Protein AF-W1XX62-F1 (afdb_monomer_lite)

Foldseek 3Di:
DLVVCLVPDDDDDADEDEDELQVDDPVVVVVCVVSPHDYYDYDDVDLDQVVCVVVVHPDHNVSVVVD

pLDDT: mean 94.54, std 3.2, range [83.69, 98.25]

Secondary structure (DSSP, 8-state):
-HHHHHHH----S--EEEE-GGG--HHHHHHHHHTT--EEEE----S-HHHHHHTT----HHHHHH-

Radius of gyration: 14.48 Å; chains: 1; bounding box: 32×20×38 Å

InterPro domains:
  IPR007197 Radical SAM [PF04055] (14-67)
  IPR034505 Anaerobic coproporphyrinogen-III oxidase [PTHR13932] (1-66)
  IPR058240 Radical SAM superfamily [SSF102114] (1-67)

Organism: NCBI:txid408170

Structure (mmCIF, N/CA/C/O backbone):
data_AF-W1XX62-F1
#
_entry.id   AF-W1XX62-F1
#
loop_
_atom_site.group_PDB
_atom_site.id
_atom_site.type_symbol
_atom_site.label_atom_id
_atom_site.label_alt_id
_atom_site.label_comp_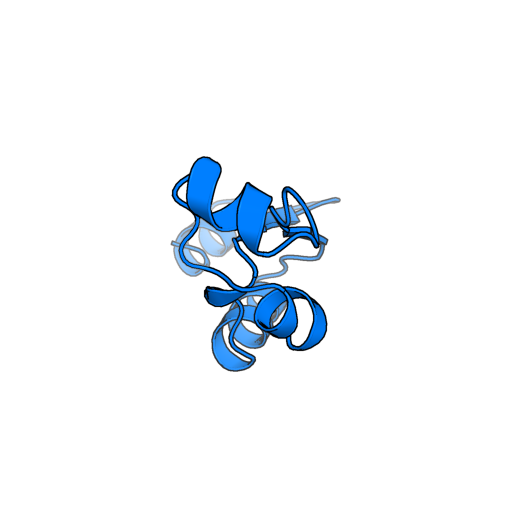id
_atom_site.label_asym_id
_atom_site.label_entity_id
_atom_site.label_seq_id
_atom_site.pdbx_PDB_ins_code
_atom_site.Cartn_x
_atom_site.Cartn_y
_atom_site.Cartn_z
_atom_site.occupancy
_atom_site.B_iso_or_equiv
_atom_site.auth_seq_id
_atom_site.auth_comp_id
_atom_site.auth_asym_id
_atom_site.auth_atom_id
_atom_site.pdbx_PDB_model_num
ATOM 1 N N . LEU A 1 1 ? 2.081 -5.646 13.941 1.00 94.69 1 LEU A N 1
ATOM 2 C CA . LEU A 1 1 ? 1.790 -4.204 13.787 1.00 94.69 1 LEU A CA 1
ATOM 3 C C . LEU A 1 1 ? 0.303 -3.936 13.541 1.00 94.69 1 LEU A C 1
ATOM 5 O O . LEU A 1 1 ? -0.342 -3.473 14.467 1.00 94.69 1 LEU A O 1
ATOM 9 N N . LEU A 1 2 ? -0.262 -4.288 12.376 1.00 96.25 2 LEU A N 1
ATOM 10 C CA . LEU A 1 2 ? -1.663 -3.977 12.010 1.00 96.25 2 LEU A CA 1
ATOM 11 C C . LEU A 1 2 ? -2.704 -4.417 13.053 1.00 96.25 2 LEU A C 1
ATOM 13 O O . LEU A 1 2 ? -3.577 -3.642 13.425 1.00 96.25 2 LEU A O 1
ATOM 17 N N . ARG A 1 3 ? -2.555 -5.628 13.607 1.00 97.25 3 ARG A N 1
ATOM 18 C CA . ARG A 1 3 ? -3.397 -6.103 14.716 1.00 97.25 3 ARG A CA 1
ATOM 19 C C . ARG A 1 3 ? -3.374 -5.168 15.925 1.00 97.25 3 ARG A C 1
ATOM 21 O O . ARG A 1 3 ? -4.428 -4.873 16.467 1.00 97.25 3 ARG A O 1
ATOM 28 N N . ALA A 1 4 ? -2.193 -4.714 16.340 1.00 98.06 4 ALA A N 1
ATOM 29 C CA . ALA A 1 4 ? -2.058 -3.828 17.492 1.00 98.06 4 ALA A CA 1
ATOM 30 C C . ALA A 1 4 ? -2.699 -2.461 17.217 1.00 98.06 4 ALA A C 1
ATOM 32 O O . ALA A 1 4 ? -3.385 -1.932 18.085 1.00 98.06 4 ALA A O 1
ATOM 33 N N . ILE A 1 5 ? -2.543 -1.934 15.995 1.00 97.00 5 ILE A N 1
ATOM 34 C CA . ILE A 1 5 ? -3.198 -0.694 15.559 1.00 97.00 5 ILE A CA 1
ATOM 35 C C . ILE A 1 5 ? -4.724 -0.832 15.676 1.00 97.00 5 ILE A C 1
ATOM 37 O O . ILE A 1 5 ? -5.332 -0.045 16.394 1.00 97.00 5 ILE A O 1
ATOM 41 N N . ASN A 1 6 ? -5.324 -1.873 15.086 1.00 94.50 6 ASN A N 1
ATOM 42 C CA . ASN A 1 6 ? -6.781 -2.085 15.131 1.00 94.50 6 ASN A CA 1
ATOM 43 C C . ASN A 1 6 ? -7.328 -2.401 16.531 1.00 94.50 6 ASN A C 1
ATOM 45 O O . ASN A 1 6 ? -8.512 -2.205 16.780 1.00 94.50 6 ASN A O 1
ATOM 49 N N . GLN A 1 7 ? -6.497 -2.915 17.440 1.00 96.88 7 GLN A N 1
ATOM 50 C CA . GLN A 1 7 ? -6.888 -3.151 18.834 1.00 96.88 7 GLN A CA 1
ATOM 51 C C . GLN A 1 7 ? -6.779 -1.894 19.709 1.00 96.88 7 GLN A C 1
ATOM 53 O O . GLN A 1 7 ? -7.410 -1.844 20.760 1.00 96.88 7 GLN A O 1
ATOM 58 N N . THR A 1 8 ? -5.978 -0.906 19.299 1.00 98.25 8 THR A N 1
ATOM 59 C CA . THR A 1 8 ? -5.680 0.293 20.102 1.00 98.25 8 THR A CA 1
ATOM 60 C C . THR A 1 8 ? -6.451 1.515 19.614 1.00 98.25 8 THR A C 1
ATOM 62 O O . THR A 1 8 ? -6.882 2.338 20.417 1.00 98.25 8 THR A O 1
ATOM 65 N N . PHE A 1 9 ? -6.635 1.641 18.301 1.00 96.94 9 PHE A N 1
ATOM 66 C CA . PHE A 1 9 ? -7.223 2.811 17.667 1.00 96.94 9 PHE A CA 1
ATOM 67 C C . PHE A 1 9 ? -8.463 2.428 16.868 1.00 96.94 9 PHE A C 1
ATOM 69 O O . PHE A 1 9 ? -8.490 1.415 16.173 1.00 96.94 9 PHE A O 1
ATOM 76 N N . THR A 1 10 ? -9.477 3.289 16.921 1.00 96.44 10 THR A N 1
ATOM 77 C CA . THR A 1 10 ? -10.560 3.271 15.935 1.00 96.44 10 THR A CA 1
ATOM 78 C C . THR A 1 10 ? -10.128 4.127 14.755 1.00 96.44 10 THR A C 1
ATOM 80 O O . THR A 1 10 ? -9.970 5.339 14.893 1.00 96.44 10 THR A O 1
ATOM 83 N N . ILE A 1 11 ? -9.911 3.499 13.604 1.00 94.81 11 ILE A N 1
ATOM 84 C CA . ILE A 1 11 ? -9.560 4.203 12.371 1.00 94.81 11 ILE A CA 1
ATOM 85 C C . ILE A 1 11 ? -10.844 4.618 11.652 1.00 94.81 11 ILE A C 1
ATOM 87 O O . ILE A 1 11 ? -11.755 3.812 11.473 1.00 94.81 11 ILE A O 1
ATOM 91 N N . SER A 1 12 ? -10.903 5.877 11.221 1.00 95.69 12 SER A N 1
ATOM 92 C CA . SER A 1 12 ? -11.970 6.404 10.368 1.00 95.69 12 SER A CA 1
ATOM 93 C C . SER A 1 12 ? -11.352 7.181 9.206 1.00 95.69 12 SER A C 1
ATOM 95 O O . SER A 1 12 ? -10.354 7.873 9.396 1.00 95.69 12 SER A O 1
ATOM 97 N N . GLY A 1 13 ? -11.923 7.055 8.007 1.00 95.88 13 GLY A N 1
ATOM 98 C CA . GLY A 1 13 ? -11.398 7.701 6.801 1.00 95.88 13 GLY A CA 1
ATOM 99 C C . GLY A 1 13 ? -10.300 6.900 6.092 1.00 95.88 13 GLY A C 1
ATOM 100 O O . GLY A 1 13 ? -10.374 5.672 5.995 1.00 95.88 13 GLY A O 1
ATOM 101 N N . GLU A 1 14 ? -9.317 7.606 5.528 1.00 97.81 14 GLU A N 1
ATOM 102 C CA . GLU A 1 14 ? -8.213 6.995 4.779 1.00 97.81 14 GLU A CA 1
ATOM 103 C C . GLU A 1 14 ? -7.238 6.280 5.722 1.00 97.81 14 GLU A C 1
ATOM 105 O O . GLU A 1 14 ? -6.726 6.869 6.674 1.00 97.81 14 GLU A O 1
ATOM 110 N N . PHE A 1 15 ? -6.936 5.021 5.406 1.00 97.75 15 PHE A N 1
ATOM 111 C CA . PHE A 1 15 ? -5.838 4.275 6.004 1.00 97.75 15 PHE A CA 1
ATOM 112 C C . PHE A 1 15 ? -4.952 3.750 4.885 1.00 97.75 15 PHE A C 1
ATOM 114 O O . PHE A 1 15 ? -5.355 2.863 4.126 1.00 97.75 15 PHE A O 1
ATOM 121 N N . SER A 1 16 ? -3.766 4.342 4.761 1.00 97.88 16 SER A N 1
ATOM 122 C CA . SER A 1 16 ? -2.866 4.103 3.642 1.00 97.88 16 SER A CA 1
ATOM 123 C C . SER A 1 16 ? -1.618 3.308 4.021 1.00 97.88 16 SER A C 1
ATOM 125 O O . SER A 1 16 ? -1.182 3.290 5.173 1.00 97.88 16 SER A O 1
ATOM 127 N N . PHE A 1 17 ? -1.058 2.623 3.025 1.00 97.75 17 PHE A N 1
ATOM 128 C CA . PHE A 1 17 ? 0.210 1.903 3.115 1.00 97.75 17 PHE A CA 1
ATOM 129 C C . PHE A 1 17 ? 1.091 2.258 1.912 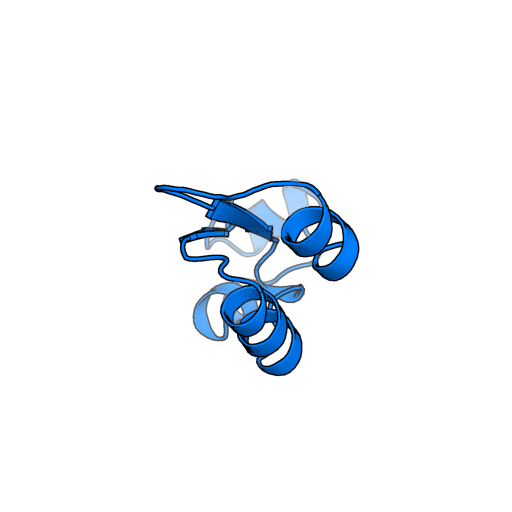1.00 97.75 17 PHE A C 1
ATOM 131 O O . PHE A 1 17 ? 0.596 2.335 0.786 1.00 97.75 17 PHE A O 1
ATOM 138 N N . GLU A 1 18 ? 2.384 2.485 2.141 1.00 97.19 18 GLU A N 1
ATOM 139 C CA . GLU A 1 18 ? 3.354 2.751 1.074 1.00 97.19 18 GLU A CA 1
ATOM 140 C C . GLU A 1 18 ? 4.118 1.477 0.717 1.00 97.19 18 GLU A C 1
ATOM 142 O O . GLU A 1 18 ? 4.515 0.727 1.610 1.00 97.19 18 GLU A O 1
ATOM 147 N N . ALA A 1 19 ? 4.320 1.234 -0.577 1.00 94.81 19 ALA A N 1
ATOM 148 C CA . ALA A 1 19 ? 5.063 0.074 -1.060 1.00 94.81 19 ALA A CA 1
ATOM 149 C C . ALA A 1 19 ? 5.787 0.368 -2.378 1.00 94.81 19 ALA A C 1
ATOM 151 O O . ALA A 1 19 ? 5.363 1.220 -3.169 1.00 94.81 19 ALA A O 1
ATOM 152 N N . ASN A 1 20 ? 6.863 -0.372 -2.635 1.00 93.56 20 ASN A N 1
ATOM 153 C CA . ASN A 1 20 ? 7.410 -0.503 -3.984 1.00 93.56 20 ASN A CA 1
ATOM 154 C C . ASN A 1 20 ? 6.643 -1.597 -4.761 1.00 93.56 20 ASN A C 1
ATOM 156 O O . ASN A 1 20 ? 6.028 -2.463 -4.133 1.00 93.56 20 ASN A O 1
ATOM 160 N N . PRO A 1 21 ? 6.655 -1.574 -6.106 1.00 92.12 21 PRO A N 1
ATOM 161 C CA . PR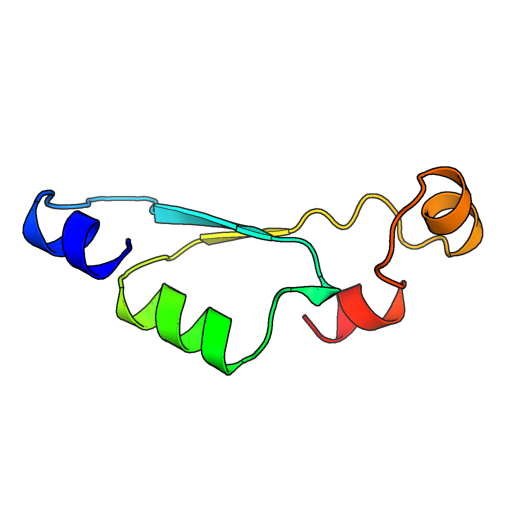O A 1 21 ? 5.932 -2.564 -6.909 1.00 92.12 21 PRO A CA 1
ATOM 162 C C . PRO A 1 21 ? 6.315 -4.021 -6.597 1.00 92.12 21 PRO A C 1
ATOM 164 O O . PRO A 1 21 ? 5.446 -4.861 -6.388 1.00 92.12 21 PRO A O 1
ATOM 167 N N . ASP A 1 22 ? 7.611 -4.299 -6.437 1.00 89.62 22 ASP A N 1
ATOM 168 C CA . ASP A 1 22 ? 8.165 -5.627 -6.133 1.00 89.62 22 ASP A CA 1
ATOM 169 C C . ASP A 1 22 ? 7.821 -6.144 -4.719 1.00 89.62 22 ASP A C 1
ATOM 171 O O . ASP A 1 22 ? 8.059 -7.307 -4.389 1.00 89.62 22 ASP A O 1
ATOM 175 N N . GLU A 1 23 ? 7.231 -5.305 -3.866 1.00 90.88 23 GLU A N 1
ATOM 176 C CA . GLU A 1 23 ? 6.844 -5.663 -2.502 1.00 90.88 23 GLU A CA 1
ATOM 177 C C . GLU A 1 23 ? 5.373 -6.092 -2.379 1.00 90.88 23 GLU A C 1
ATOM 179 O O . GLU A 1 23 ? 4.989 -6.621 -1.324 1.00 90.88 23 GLU A O 1
ATOM 184 N N . LEU A 1 24 ? 4.542 -5.846 -3.396 1.00 92.38 24 LEU A N 1
ATOM 185 C CA . LEU A 1 24 ? 3.095 -6.069 -3.366 1.00 92.38 24 LEU A CA 1
ATOM 186 C C . LEU A 1 24 ? 2.731 -7.475 -3.854 1.00 92.38 24 LEU A C 1
ATOM 188 O O . LEU A 1 24 ? 2.324 -7.681 -4.988 1.00 92.38 24 LEU A O 1
ATOM 192 N N . THR A 1 25 ? 2.814 -8.465 -2.962 1.00 93.75 25 THR A N 1
ATOM 193 C CA . THR A 1 25 ? 2.216 -9.784 -3.234 1.00 93.75 25 THR A CA 1
ATOM 194 C C . THR A 1 25 ? 0.721 -9.785 -2.919 1.00 93.75 25 THR A C 1
ATOM 196 O O . THR A 1 25 ? 0.255 -9.037 -2.049 1.00 93.75 25 THR A O 1
ATOM 199 N N . TYR A 1 26 ? -0.033 -10.683 -3.561 1.00 94.56 26 TYR A N 1
ATOM 200 C CA . TYR A 1 26 ? -1.464 -10.859 -3.300 1.00 94.56 26 TYR A CA 1
ATOM 201 C C . TYR A 1 26 ? -1.757 -11.086 -1.808 1.00 94.56 26 TYR A C 1
ATOM 203 O O . TYR A 1 26 ? -2.667 -10.475 -1.248 1.00 94.56 26 TYR A O 1
ATOM 211 N N . GLU A 1 27 ? -0.955 -11.910 -1.128 1.00 96.62 27 GLU A N 1
ATOM 212 C CA . GLU A 1 27 ? -1.110 -12.205 0.299 1.00 96.62 27 GLU A CA 1
ATOM 213 C C . GLU A 1 27 ? -0.896 -10.957 1.156 1.00 96.62 27 GLU A C 1
ATOM 215 O O . GLU A 1 27 ? -1.638 -10.736 2.116 1.00 96.62 27 GLU A O 1
ATOM 220 N N . LYS A 1 28 ? 0.088 -10.115 0.808 1.00 95.62 28 LYS A N 1
ATOM 221 C CA . LYS A 1 28 ? 0.339 -8.862 1.525 1.00 95.62 28 LYS A CA 1
ATOM 222 C C . LYS A 1 28 ? -0.822 -7.889 1.331 1.00 95.62 28 LYS A C 1
ATOM 224 O O . LYS A 1 28 ? -1.303 -7.331 2.315 1.00 95.62 28 LYS A O 1
ATOM 229 N N . VAL A 1 29 ? -1.317 -7.722 0.104 1.00 96.31 29 VAL A N 1
ATOM 230 C CA . VAL A 1 29 ? -2.466 -6.846 -0.189 1.00 96.31 29 VAL A CA 1
ATOM 231 C C . VAL A 1 29 ? -3.732 -7.343 0.513 1.00 96.31 29 VAL A C 1
ATOM 233 O O . VAL A 1 29 ? -4.438 -6.554 1.145 1.00 96.31 29 VAL A O 1
ATOM 236 N N . ALA A 1 30 ? -3.998 -8.651 0.478 1.00 97.81 30 ALA A N 1
ATOM 237 C CA . ALA A 1 30 ? -5.130 -9.260 1.169 1.00 97.81 30 ALA A CA 1
ATOM 238 C C . ALA A 1 30 ? -5.054 -9.039 2.688 1.00 97.81 30 ALA A C 1
ATOM 240 O O . ALA A 1 30 ? -6.053 -8.666 3.304 1.00 97.81 30 ALA A O 1
ATOM 241 N N . LEU A 1 31 ? -3.865 -9.193 3.281 1.00 97.69 31 LEU A N 1
ATOM 242 C CA . LEU A 1 31 ? -3.628 -8.918 4.696 1.00 97.69 31 LEU A CA 1
ATOM 243 C C . LEU A 1 31 ? -3.875 -7.440 5.028 1.00 97.69 31 LEU A C 1
ATOM 245 O O . LEU A 1 31 ? -4.602 -7.140 5.971 1.00 97.69 31 LEU A O 1
ATOM 249 N N . LEU A 1 32 ? -3.308 -6.508 4.257 1.00 97.75 32 LEU A N 1
ATOM 250 C CA . LEU A 1 32 ? -3.508 -5.067 4.457 1.00 97.75 32 LEU A CA 1
ATOM 251 C C . LEU A 1 32 ? -5.001 -4.711 4.418 1.00 97.75 32 LEU A C 1
ATOM 253 O O . LEU A 1 32 ? -5.509 -4.056 5.333 1.00 97.75 32 LEU A O 1
ATOM 257 N N . LYS A 1 33 ? -5.719 -5.224 3.414 1.00 97.69 33 LYS A N 1
ATOM 258 C CA . LYS A 1 33 ? -7.164 -5.035 3.260 1.00 97.69 33 LYS A CA 1
ATOM 2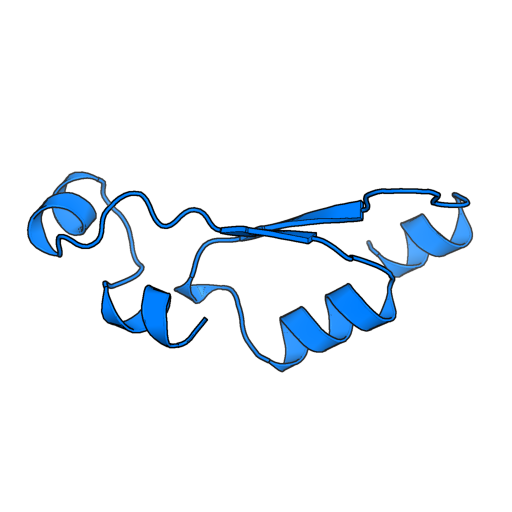59 C C . LYS A 1 33 ? -7.958 -5.632 4.421 1.00 97.69 33 LYS A C 1
ATOM 261 O O . LYS A 1 33 ? -8.881 -4.990 4.913 1.00 97.69 33 LYS A O 1
ATOM 266 N N . GLN A 1 34 ? -7.589 -6.823 4.899 1.00 97.81 34 GLN A N 1
ATOM 267 C CA . GLN A 1 34 ? -8.220 -7.457 6.063 1.00 97.81 34 GLN A CA 1
ATOM 268 C C . GLN A 1 34 ? -8.121 -6.579 7.320 1.00 97.81 34 GLN A C 1
ATOM 270 O O . GLN A 1 34 ? -9.037 -6.578 8.141 1.00 97.81 34 GLN A O 1
ATOM 275 N N . TYR A 1 35 ? -7.037 -5.816 7.467 1.00 97.50 35 TYR A N 1
ATOM 276 C CA . TYR A 1 35 ? -6.856 -4.877 8.576 1.00 97.50 35 TYR A CA 1
ATOM 277 C C . TYR A 1 35 ? -7.384 -3.462 8.291 1.00 97.50 35 TYR A C 1
ATOM 279 O O . TYR A 1 35 ? -7.203 -2.580 9.125 1.00 97.50 35 TYR A O 1
ATOM 287 N N . GLY A 1 36 ? -8.086 -3.245 7.178 1.00 96.94 36 GLY A N 1
ATOM 288 C CA . GLY A 1 36 ? -8.790 -1.993 6.894 1.00 96.94 36 GLY A CA 1
ATOM 289 C C . GLY A 1 36 ? -7.983 -0.946 6.127 1.00 96.94 36 GLY A C 1
ATOM 290 O O . GLY A 1 36 ? -8.472 0.170 5.967 1.00 96.94 36 GLY A O 1
ATOM 291 N N . VAL A 1 37 ? -6.788 -1.280 5.625 1.00 98.12 37 VAL A N 1
ATOM 292 C CA . VAL A 1 37 ? -6.080 -0.413 4.668 1.00 98.12 37 VAL A CA 1
ATOM 293 C C . VAL A 1 37 ? -6.927 -0.303 3.401 1.00 98.12 37 VAL A C 1
ATOM 295 O O . VAL A 1 37 ? -7.350 -1.314 2.836 1.00 98.12 37 VAL A O 1
ATOM 298 N N . ASN A 1 38 ? -7.184 0.926 2.962 1.00 97.75 38 ASN A N 1
ATOM 299 C CA . ASN A 1 38 ? -8.078 1.229 1.842 1.00 97.75 38 ASN A CA 1
ATOM 300 C C . ASN A 1 38 ? -7.419 2.067 0.736 1.00 97.75 38 ASN A C 1
ATOM 302 O O . ASN A 1 38 ? -8.048 2.322 -0.290 1.00 97.75 38 ASN A O 1
ATOM 306 N N . ARG A 1 39 ? -6.143 2.432 0.902 1.00 98.19 39 ARG A N 1
ATOM 307 C CA . ARG A 1 39 ? -5.334 3.083 -0.128 1.00 98.19 39 ARG A CA 1
ATOM 308 C C . ARG A 1 39 ? -3.901 2.561 -0.099 1.00 98.19 39 ARG A C 1
ATOM 310 O O . ARG A 1 39 ? -3.310 2.408 0.964 1.00 98.19 39 ARG A O 1
ATOM 317 N N . ILE A 1 40 ? -3.326 2.333 -1.272 1.00 97.25 40 ILE A N 1
ATOM 318 C CA . ILE A 1 40 ? -1.900 2.035 -1.423 1.00 97.25 40 ILE A CA 1
ATOM 319 C C . ILE A 1 40 ? -1.256 3.188 -2.192 1.00 97.25 40 ILE A C 1
ATOM 321 O O . ILE A 1 40 ? -1.801 3.654 -3.192 1.00 97.25 40 ILE A O 1
ATOM 325 N N . SER A 1 41 ? -0.115 3.666 -1.703 1.00 97.38 41 SER A N 1
ATOM 326 C CA . SER A 1 41 ? 0.743 4.614 -2.411 1.00 97.38 41 SER A CA 1
ATOM 327 C C . SER A 1 41 ? 1.947 3.850 -2.949 1.00 97.38 41 SER A C 1
ATOM 329 O O . SER A 1 41 ? 2.782 3.385 -2.173 1.00 97.38 41 SER A O 1
ATOM 331 N N . MET A 1 42 ? 2.008 3.672 -4.269 1.00 95.06 42 MET A N 1
ATOM 332 C CA . MET A 1 42 ? 3.040 2.859 -4.908 1.00 95.06 42 MET A CA 1
ATOM 333 C C . MET A 1 42 ? 4.149 3.720 -5.517 1.00 95.06 42 MET A C 1
ATOM 335 O O . MET A 1 42 ? 3.912 4.561 -6.387 1.00 95.06 42 MET A O 1
ATOM 339 N N . GLY A 1 43 ? 5.383 3.482 -5.081 1.00 94.44 43 GLY A N 1
ATOM 340 C CA . GLY A 1 43 ? 6.560 4.244 -5.486 1.00 94.44 43 GLY A CA 1
ATOM 341 C C . GLY A 1 43 ? 7.182 3.794 -6.810 1.00 94.44 43 GLY A C 1
ATOM 342 O O . GLY A 1 43 ? 8.318 3.329 -6.805 1.00 94.44 43 GLY A O 1
ATOM 343 N N . VAL A 1 44 ? 6.507 3.996 -7.947 1.00 94.06 44 VAL A N 1
ATOM 344 C CA . VAL A 1 44 ? 6.996 3.538 -9.272 1.00 94.06 44 VAL A CA 1
ATOM 345 C C . VAL A 1 44 ? 8.255 4.261 -9.772 1.00 94.06 44 VAL A C 1
ATOM 347 O O . VAL A 1 44 ? 9.092 3.658 -10.438 1.00 94.06 44 VAL A O 1
ATOM 350 N N . GLN A 1 45 ? 8.415 5.542 -9.421 1.00 93.81 45 GLN A N 1
ATOM 351 C CA . GLN A 1 45 ? 9.471 6.470 -9.869 1.00 93.81 45 GLN A CA 1
ATOM 352 C C . GLN A 1 45 ? 9.482 6.765 -11.380 1.00 93.81 45 GLN A C 1
ATOM 354 O O . GLN A 1 45 ? 9.342 7.915 -11.791 1.00 93.81 45 GLN A O 1
ATOM 359 N N . THR A 1 46 ? 9.674 5.746 -12.218 1.00 93.50 46 THR A N 1
ATOM 360 C CA . THR A 1 46 ? 9.746 5.846 -13.680 1.00 93.50 46 THR A CA 1
ATOM 361 C C . THR A 1 46 ? 9.506 4.482 -14.324 1.00 93.50 46 THR A C 1
ATOM 363 O O . THR A 1 46 ? 9.818 3.454 -13.739 1.00 93.50 46 THR A O 1
ATOM 366 N N . PHE A 1 47 ? 8.993 4.474 -15.554 1.00 93.12 47 PHE A N 1
ATOM 367 C CA . PHE A 1 47 ? 8.778 3.259 -16.354 1.00 93.12 47 PHE A CA 1
ATOM 368 C C . PHE A 1 47 ? 9.977 2.913 -17.248 1.00 93.12 47 PHE A C 1
ATOM 370 O O . PHE A 1 47 ? 9.908 1.996 -18.063 1.00 93.12 47 PHE A O 1
ATOM 377 N N . LYS A 1 48 ? 11.065 3.680 -17.142 1.00 94.62 48 LYS A N 1
ATOM 378 C CA . LYS A 1 48 ? 12.270 3.53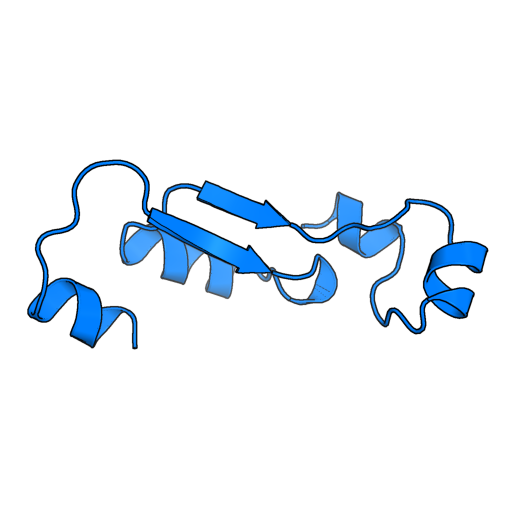7 -17.959 1.00 94.62 48 LYS A CA 1
ATOM 379 C C . LYS A 1 48 ? 13.308 2.669 -17.237 1.00 94.62 48 LYS A C 1
ATOM 381 O O . LYS A 1 48 ? 13.866 3.144 -16.241 1.00 94.62 48 LYS A O 1
ATOM 386 N N . PRO A 1 49 ? 13.607 1.445 -17.715 1.00 93.06 49 PRO A N 1
ATOM 387 C CA . PRO A 1 49 ? 14.535 0.534 -17.040 1.00 93.06 49 PRO A CA 1
ATOM 388 C C . PRO A 1 49 ? 15.924 1.138 -16.797 1.00 93.06 49 PRO A C 1
ATOM 390 O O . PRO A 1 49 ? 16.537 0.922 -15.751 1.00 93.06 49 PRO A O 1
ATOM 393 N N . GLU A 1 50 ? 16.421 1.945 -17.735 1.00 95.81 50 GLU A N 1
ATOM 394 C CA . GLU A 1 50 ? 17.708 2.624 -17.620 1.00 95.81 50 GLU A CA 1
ATOM 395 C C . GLU A 1 50 ? 17.723 3.653 -16.485 1.00 95.81 50 GLU A C 1
ATOM 397 O O . GLU A 1 50 ? 18.708 3.751 -15.752 1.00 95.81 50 GLU A O 1
ATOM 402 N N . LEU A 1 51 ? 16.615 4.374 -16.286 1.00 96.00 51 LEU A N 1
ATOM 403 C CA . LEU A 1 51 ? 16.492 5.348 -15.205 1.00 96.00 51 LEU A CA 1
ATOM 404 C C . LEU A 1 51 ? 16.293 4.656 -13.855 1.00 96.00 51 LEU A C 1
ATOM 406 O O . LEU A 1 51 ? 16.881 5.097 -12.872 1.00 96.00 51 LEU A O 1
ATOM 410 N N . LEU A 1 52 ? 15.543 3.550 -13.799 1.00 93.62 52 LEU A N 1
ATOM 411 C CA . LEU A 1 52 ? 15.419 2.736 -12.582 1.00 93.62 52 LEU A CA 1
ATOM 412 C C . LEU A 1 52 ? 16.789 2.248 -12.098 1.00 93.62 52 LEU A C 1
ATOM 414 O O . LEU A 1 52 ? 17.113 2.388 -10.918 1.00 93.62 52 LEU A O 1
ATOM 418 N N . LYS A 1 53 ? 17.636 1.779 -13.023 1.00 92.38 53 LYS A N 1
ATOM 419 C CA . LYS A 1 53 ? 19.007 1.356 -12.714 1.00 92.38 53 LYS A CA 1
ATOM 420 C C . LYS A 1 53 ? 19.877 2.508 -12.205 1.00 92.38 53 LYS A C 1
ATOM 422 O O . LYS A 1 53 ? 20.617 2.318 -11.243 1.00 92.38 53 LYS A O 1
ATOM 427 N N . ILE A 1 54 ? 19.787 3.693 -12.816 1.00 95.75 54 ILE A N 1
ATOM 428 C CA . ILE A 1 54 ? 20.512 4.895 -12.355 1.00 95.75 54 ILE A CA 1
ATOM 429 C C . ILE A 1 54 ? 20.068 5.294 -10.942 1.00 95.75 54 ILE A C 1
ATOM 431 O O . ILE A 1 54 ? 20.899 5.664 -10.118 1.00 95.75 54 ILE A O 1
ATOM 435 N N . LEU A 1 55 ? 18.772 5.179 -10.649 1.00 93.56 55 LEU A N 1
ATOM 436 C CA . LEU A 1 55 ? 18.192 5.474 -9.338 1.00 93.56 55 LEU A CA 1
ATOM 437 C C . LEU A 1 55 ? 18.445 4.372 -8.292 1.00 93.56 55 LEU A C 1
ATOM 439 O O . LEU A 1 55 ? 17.979 4.503 -7.162 1.00 93.56 55 LEU A O 1
ATOM 443 N N . GLY A 1 56 ? 19.150 3.291 -8.648 1.00 92.19 56 GLY A N 1
ATOM 444 C CA . GLY A 1 56 ? 19.434 2.171 -7.748 1.00 92.19 56 GLY A CA 1
ATOM 445 C C . GLY A 1 56 ? 18.191 1.381 -7.333 1.00 92.19 56 GLY A C 1
ATOM 446 O O . GLY A 1 56 ? 18.181 0.782 -6.260 1.00 92.19 56 GLY A O 1
ATOM 447 N N . ARG A 1 57 ? 17.128 1.405 -8.146 1.00 91.31 57 ARG A N 1
ATOM 448 C CA . ARG A 1 57 ? 15.888 0.672 -7.869 1.00 91.31 57 ARG A CA 1
ATOM 449 C C . ARG A 1 57 ? 16.030 -0.806 -8.224 1.00 91.31 57 ARG A C 1
ATOM 451 O O . ARG A 1 57 ? 16.652 -1.154 -9.226 1.00 91.31 57 ARG A O 1
ATOM 458 N N . THR A 1 58 ? 15.464 -1.657 -7.369 1.00 86.19 58 THR A N 1
ATOM 459 C CA . THR A 1 58 ? 15.472 -3.121 -7.509 1.00 86.19 58 THR A CA 1
ATOM 460 C C . THR A 1 58 ? 14.298 -3.635 -8.330 1.00 86.19 58 THR A C 1
ATOM 462 O O . THR A 1 58 ? 14.449 -4.656 -9.000 1.00 86.19 58 THR A O 1
ATOM 465 N N . HIS A 1 59 ? 13.175 -2.912 -8.325 1.00 87.94 59 HIS A N 1
ATOM 466 C CA . HIS A 1 59 ? 12.00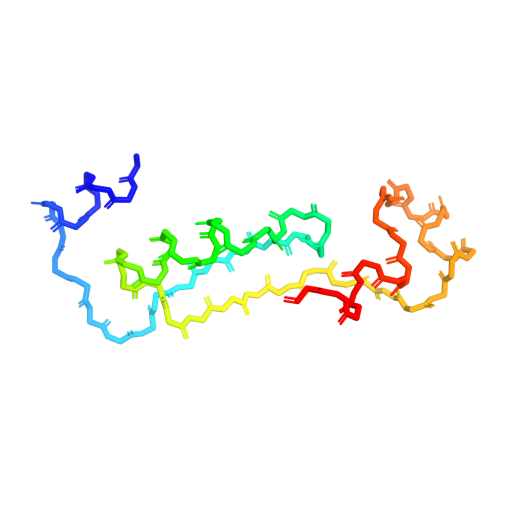9 -3.217 -9.145 1.00 87.94 59 HIS A CA 1
ATOM 467 C C . HIS A 1 59 ? 12.253 -2.888 -10.620 1.00 87.94 59 HIS A C 1
ATOM 469 O O . HIS A 1 59 ? 12.983 -1.953 -10.970 1.00 87.94 59 HIS A O 1
ATOM 475 N N . LYS A 1 60 ? 11.612 -3.657 -11.491 1.00 90.38 60 LYS A N 1
ATOM 476 C CA . LYS A 1 60 ? 11.590 -3.481 -12.939 1.00 90.38 60 LYS A CA 1
ATOM 477 C C . LYS A 1 60 ? 10.273 -2.860 -13.383 1.00 90.38 60 LYS A C 1
ATOM 479 O O . LYS A 1 60 ? 9.324 -2.722 -12.615 1.00 90.38 60 LYS A O 1
ATOM 484 N N . THR A 1 61 ? 10.217 -2.486 -14.655 1.00 90.31 61 THR A N 1
ATOM 485 C CA . THR A 1 61 ? 9.000 -1.940 -15.252 1.00 90.31 61 THR A CA 1
ATOM 486 C C . THR A 1 61 ? 7.866 -2.968 -15.266 1.00 90.31 61 THR A C 1
ATOM 488 O O . THR A 1 61 ? 6.715 -2.590 -15.090 1.00 90.31 61 THR A O 1
ATOM 491 N N . GLU A 1 62 ? 8.179 -4.257 -15.412 1.00 91.00 62 GLU A N 1
ATOM 492 C CA . GLU A 1 62 ? 7.200 -5.348 -15.365 1.00 91.00 62 GLU A CA 1
ATOM 493 C C . GLU A 1 62 ? 6.540 -5.469 -13.985 1.00 91.00 62 GLU A C 1
ATOM 495 O O . GLU A 1 62 ? 5.319 -5.574 -13.910 1.00 91.00 62 GLU A O 1
ATOM 500 N N . ASP A 1 63 ? 7.315 -5.316 -12.904 1.00 90.06 63 ASP A N 1
ATOM 501 C CA . ASP A 1 63 ? 6.795 -5.364 -11.530 1.00 90.06 63 ASP A CA 1
ATOM 502 C C . ASP A 1 63 ? 5.746 -4.263 -11.276 1.00 90.06 63 ASP A C 1
ATOM 504 O O . ASP A 1 63 ? 4.869 -4.426 -10.437 1.00 90.06 63 ASP A O 1
ATOM 508 N N . ILE A 1 64 ? 5.799 -3.142 -12.012 1.00 90.38 64 ILE A N 1
ATOM 509 C CA . ILE A 1 64 ? 4.790 -2.071 -11.931 1.00 90.38 64 ILE A CA 1
ATOM 510 C C . ILE A 1 64 ? 3.441 -2.516 -12.512 1.00 90.38 64 ILE A C 1
ATOM 512 O O . ILE A 1 64 ? 2.405 -2.037 -12.059 1.00 90.38 64 ILE A O 1
ATOM 516 N N . TYR A 1 65 ? 3.447 -3.375 -13.532 1.00 90.44 65 TYR A N 1
ATOM 517 C CA . TYR A 1 65 ? 2.225 -3.862 -14.176 1.00 90.44 65 TYR A CA 1
ATOM 518 C C . TYR A 1 65 ? 1.608 -5.061 -13.452 1.00 90.44 65 TYR A C 1
ATOM 520 O O . TYR A 1 65 ? 0.397 -5.252 -13.550 1.00 90.44 65 TYR A O 1
ATOM 528 N N . ASP A 1 66 ? 2.428 -5.846 -12.752 1.00 88.69 66 ASP A N 1
ATOM 529 C CA . ASP A 1 66 ? 1.988 -7.026 -12.002 1.00 88.69 66 ASP A CA 1
ATOM 530 C C . ASP A 1 66 ? 1.459 -6.692 -10.591 1.00 88.69 66 ASP A C 1
ATOM 532 O O . ASP A 1 66 ? 0.757 -7.515 -9.996 1.00 88.69 66 ASP A O 1
ATOM 536 N N . ALA A 1 67 ? 1.792 -5.506 -10.066 1.00 83.69 67 ALA A N 1
ATOM 537 C CA . ALA A 1 67 ? 1.367 -4.996 -8.756 1.00 83.69 67 ALA A CA 1
ATOM 538 C C . ALA A 1 67 ? -0.098 -4.518 -8.719 1.00 83.69 67 ALA A C 1
ATOM 540 O O . ALA A 1 67 ? -0.777 -4.794 -7.699 1.00 83.69 67 ALA A O 1
#

Sequence (67 aa):
LLRAINQTFTISGEFSFEANPDELTYEKVALLKQYGVNRISMGVQTFKPELLKILGRTHKTEDIYDA